Protein AF-A0A2G5SFM8-F1 (afdb_monomer_lite)

InterPro domains:
  IPR007371 Thiamin pyrophosphokinase, catalytic domain [PF04263] (21-108)
  IPR036759 Thiamin pyrophosphokinase, catalytic domain superfamily [G3DSA:3.40.50.10240] (3-116)
  IPR036759 Thiamin pyrophosphokinase, catalytic domain superfamily [SSF63999] (3-112)

Foldseek 3Di:
DDQDEDEQEQDDLVVDDPVSQVVQQPHPAYEYEQLSVVSCVVVVVSHDDHQEYEEQNPNHDPQDDPVPNPSVCVVPVDDPPDHHYYHHDNDPVDDRVVSVVVVVVVVVVVVVVVVD

Radius of gyration: 14.49 Å; chains: 1; bounding box: 35×41×31 Å

Sequence (116 aa):
MSKSVCIWLNGEPTAIGKRAENLWNSAKYRVATDGAINAILKRKESVEWPHVICGDFDSMETGIDPKNAKYVVELFSRPSSIIFRLLHLPDQNHTDLTKTIQWCLEQLSENQARKF

pLDDT: mean 76.02, std 16.77, range [35.59, 94.44]

Structure (mmCIF, N/CA/C/O backbone):
data_AF-A0A2G5SFM8-F1
#
_entry.id   AF-A0A2G5SFM8-F1
#
loop_
_atom_site.group_PDB
_atom_site.id
_atom_site.type_symbol
_atom_site.label_atom_id
_atom_site.label_alt_id
_atom_site.label_comp_id
_atom_site.label_asym_id
_atom_site.label_entity_id
_atom_site.label_seq_id
_atom_site.pdbx_PDB_ins_code
_atom_site.C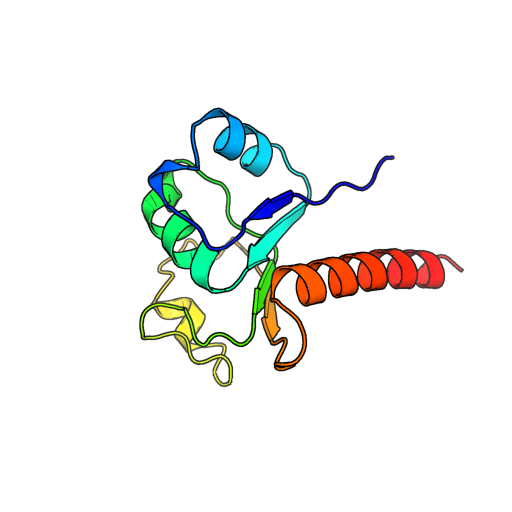artn_x
_atom_site.Cartn_y
_atom_site.Cartn_z
_atom_site.occupancy
_atom_site.B_iso_or_equiv
_atom_site.auth_seq_id
_atom_site.auth_comp_id
_atom_site.auth_asym_id
_atom_site.auth_atom_id
_atom_site.pdbx_PDB_model_num
ATOM 1 N N . MET A 1 1 ? -10.623 -15.555 9.984 1.00 47.78 1 MET A N 1
ATOM 2 C CA . MET A 1 1 ? -10.656 -14.119 9.619 1.00 47.78 1 MET A CA 1
ATOM 3 C C . MET A 1 1 ? -9.998 -13.958 8.263 1.00 47.78 1 MET A C 1
ATOM 5 O O . MET A 1 1 ? -8.881 -14.444 8.112 1.00 47.78 1 MET A O 1
ATOM 9 N N . SER A 1 2 ? -10.660 -13.316 7.299 1.00 57.69 2 SER A N 1
ATOM 10 C CA . SER A 1 2 ? -9.994 -12.903 6.061 1.00 57.69 2 SER A CA 1
ATOM 11 C C . SER A 1 2 ? -8.913 -11.871 6.398 1.00 57.69 2 SER A C 1
ATOM 13 O O . SER A 1 2 ? -9.138 -10.953 7.191 1.00 57.69 2 SER A O 1
ATOM 15 N N . LYS A 1 3 ? -7.713 -12.056 5.847 1.00 79.69 3 LYS A N 1
ATOM 16 C CA . LYS A 1 3 ? -6.657 -11.043 5.885 1.00 79.69 3 LYS A CA 1
ATOM 17 C C . LYS A 1 3 ? -6.768 -10.252 4.585 1.00 79.69 3 LYS A C 1
ATOM 19 O O . LYS A 1 3 ? -6.728 -10.846 3.514 1.00 79.69 3 LYS A O 1
ATOM 24 N N . SER A 1 4 ? -6.958 -8.944 4.685 1.00 86.50 4 SER A N 1
ATOM 25 C CA . SER A 1 4 ? -7.078 -8.039 3.540 1.00 86.50 4 SER A CA 1
ATOM 26 C C . SER A 1 4 ? -6.083 -6.899 3.692 1.00 86.50 4 SER A C 1
ATOM 28 O O . SER A 1 4 ? -5.939 -6.354 4.789 1.00 86.50 4 SER A O 1
ATOM 30 N N . VAL A 1 5 ? -5.450 -6.516 2.591 1.00 91.69 5 VAL A N 1
ATOM 31 C CA . VAL A 1 5 ? -4.579 -5.344 2.503 1.00 91.69 5 VAL A CA 1
ATOM 32 C C . VAL A 1 5 ? -5.161 -4.374 1.483 1.00 91.69 5 VAL A C 1
ATOM 34 O O . VAL A 1 5 ? -5.663 -4.797 0.443 1.00 91.69 5 VAL A O 1
ATOM 37 N N . CYS A 1 6 ? -5.125 -3.083 1.795 1.00 94.44 6 CYS A N 1
ATOM 38 C CA . CYS A 1 6 ? -5.424 -2.024 0.840 1.00 94.44 6 CYS A CA 1
ATOM 39 C C . CYS A 1 6 ? -4.106 -1.373 0.420 1.00 94.44 6 CYS A C 1
ATOM 41 O O . CYS A 1 6 ? -3.342 -0.926 1.278 1.00 94.44 6 CYS A O 1
ATOM 43 N N . ILE A 1 7 ? -3.830 -1.374 -0.885 1.00 94.12 7 ILE A N 1
ATOM 44 C CA . ILE A 1 7 ? -2.600 -0.831 -1.461 1.00 94.12 7 ILE A CA 1
ATOM 45 C C . ILE A 1 7 ? -2.961 0.433 -2.239 1.00 94.12 7 ILE A C 1
ATOM 47 O O . ILE A 1 7 ? -3.804 0.382 -3.134 1.00 94.12 7 ILE A O 1
ATOM 51 N N . TRP A 1 8 ? -2.329 1.554 -1.899 1.00 93.19 8 TRP A N 1
ATOM 52 C CA . TRP A 1 8 ? -2.465 2.814 -2.624 1.00 93.19 8 TRP A CA 1
ATOM 53 C C . TRP A 1 8 ? -1.285 2.976 -3.576 1.00 93.19 8 TRP A C 1
ATOM 55 O O . TRP A 1 8 ? -0.137 3.006 -3.135 1.00 93.19 8 TRP A O 1
ATOM 65 N N . LEU A 1 9 ? -1.587 3.080 -4.870 1.00 91.81 9 LEU A N 1
ATOM 66 C CA . LEU A 1 9 ? -0.604 3.221 -5.940 1.00 91.81 9 LEU A CA 1
ATOM 67 C C . LEU A 1 9 ? -0.333 4.677 -6.310 1.00 91.81 9 LEU A C 1
ATOM 69 O O . LEU A 1 9 ? -1.221 5.526 -6.209 1.00 91.81 9 LEU A O 1
ATOM 73 N N . ASN A 1 10 ? 0.875 4.953 -6.800 1.00 86.88 10 ASN A N 1
ATOM 74 C CA . ASN A 1 10 ? 1.150 6.228 -7.448 1.00 86.88 10 ASN A CA 1
ATOM 75 C C . ASN A 1 10 ? 0.306 6.341 -8.728 1.00 86.88 10 ASN A C 1
ATOM 77 O O . ASN A 1 10 ? 0.312 5.440 -9.567 1.00 86.88 10 ASN A O 1
ATOM 81 N N . GLY A 1 11 ? -0.454 7.421 -8.860 1.00 84.56 11 GLY A N 1
ATOM 82 C CA . GLY A 1 11 ? -1.394 7.601 -9.957 1.00 84.56 11 GLY A CA 1
ATOM 83 C C . GLY A 1 11 ? -2.034 8.980 -9.941 1.00 84.56 11 GLY A C 1
ATOM 84 O O . GLY A 1 11 ? -1.788 9.784 -9.041 1.00 84.56 11 GLY A O 1
ATOM 85 N N . GLU A 1 12 ? -2.866 9.239 -10.948 1.00 82.62 12 GLU A N 1
ATOM 86 C CA . GLU A 1 12 ? -3.527 10.528 -11.136 1.00 82.62 12 GLU A CA 1
ATOM 87 C C . GLU A 1 12 ? -4.309 10.932 -9.867 1.00 82.62 12 GLU A C 1
ATOM 89 O O . GLU A 1 12 ? -5.239 10.220 -9.471 1.00 82.62 12 GLU A O 1
ATOM 94 N N . PRO A 1 13 ? -3.974 12.055 -9.198 1.00 72.44 13 PRO A N 1
ATOM 95 C CA . PRO A 1 13 ? -4.561 12.402 -7.907 1.00 72.44 13 PRO A CA 1
ATOM 96 C C . PRO A 1 13 ? -6.084 12.504 -7.941 1.00 72.44 13 PRO A C 1
ATOM 98 O O . PRO A 1 13 ? -6.732 12.202 -6.942 1.00 72.44 13 PRO A O 1
ATOM 1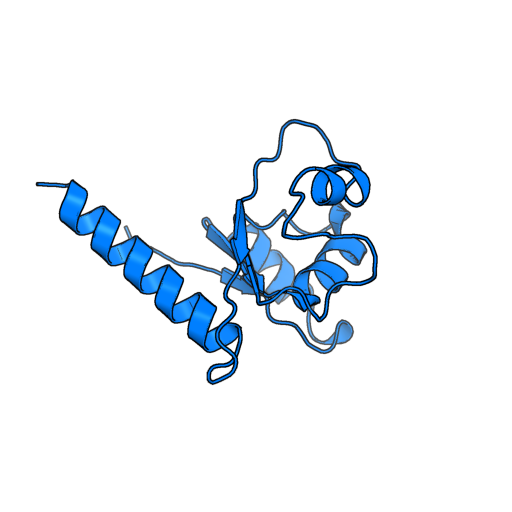01 N N . THR A 1 14 ? -6.666 12.913 -9.066 1.00 80.06 14 THR A N 1
ATOM 102 C CA . THR A 1 14 ? -8.121 13.047 -9.226 1.00 80.06 14 THR A CA 1
ATOM 103 C C . THR A 1 14 ? -8.845 11.703 -9.375 1.00 80.06 14 THR A C 1
ATOM 105 O O . THR A 1 14 ? -10.056 11.642 -9.168 1.00 80.06 14 THR A O 1
ATOM 108 N N . ALA A 1 15 ? -8.120 10.610 -9.643 1.00 80.56 15 ALA A N 1
ATOM 109 C CA . ALA A 1 15 ? -8.691 9.267 -9.752 1.00 80.56 15 ALA A CA 1
ATOM 110 C C . ALA A 1 15 ? -9.160 8.704 -8.398 1.00 80.56 15 ALA A C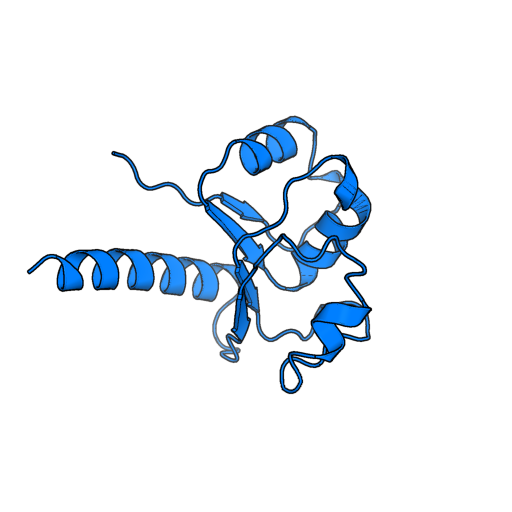 1
ATOM 112 O O . ALA A 1 15 ? -10.024 7.825 -8.348 1.00 80.56 15 ALA A O 1
ATOM 113 N N . ILE A 1 16 ? -8.622 9.216 -7.285 1.00 83.62 16 ILE A N 1
ATOM 114 C CA . ILE A 1 16 ? -9.031 8.809 -5.940 1.00 83.62 16 ILE A CA 1
ATOM 115 C C . ILE A 1 16 ? -10.222 9.655 -5.490 1.00 83.62 16 ILE A C 1
ATOM 117 O O . ILE A 1 16 ? -10.072 10.762 -4.973 1.00 83.62 16 ILE A O 1
ATOM 121 N N . GLY A 1 17 ? -11.421 9.107 -5.682 1.00 86.75 17 GLY A N 1
ATOM 122 C CA . GLY A 1 17 ? -12.658 9.655 -5.126 1.00 86.75 17 GLY A CA 1
ATOM 123 C C . GLY A 1 17 ? -12.973 9.137 -3.716 1.00 86.75 17 GLY A C 1
ATOM 124 O O . GLY A 1 17 ? -12.383 8.167 -3.238 1.00 86.75 17 GLY A O 1
ATOM 125 N N . LYS A 1 18 ? -14.010 9.710 -3.088 1.00 90.00 18 LYS A N 1
ATOM 126 C CA . LYS A 1 18 ? -14.463 9.377 -1.717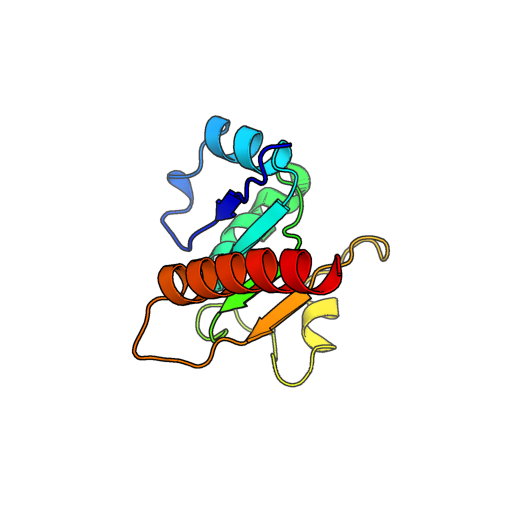 1.00 90.00 18 LYS A CA 1
ATOM 127 C C . LYS A 1 18 ? -14.655 7.882 -1.446 1.00 90.00 18 LYS A C 1
ATOM 129 O O . LYS A 1 18 ? -14.435 7.413 -0.337 1.00 90.00 18 LYS A O 1
ATOM 134 N N . ARG A 1 19 ? -15.079 7.102 -2.447 1.00 90.38 19 ARG A N 1
ATOM 135 C CA . ARG A 1 19 ? -15.265 5.650 -2.285 1.00 90.38 19 ARG A CA 1
ATOM 136 C C . ARG A 1 19 ? -13.942 4.927 -2.015 1.00 90.38 19 ARG A C 1
ATOM 138 O O . ARG A 1 19 ? -13.918 4.017 -1.191 1.00 90.38 19 ARG A O 1
ATOM 145 N N . ALA A 1 20 ? -12.869 5.328 -2.693 1.00 91.06 20 ALA A N 1
ATOM 146 C CA . ALA A 1 20 ? -11.538 4.771 -2.484 1.00 91.06 20 ALA A CA 1
ATOM 147 C C . ALA A 1 20 ? -10.964 5.212 -1.129 1.00 91.06 20 ALA A C 1
ATOM 149 O O . ALA A 1 20 ? -10.415 4.383 -0.410 1.00 91.06 20 ALA A O 1
ATOM 150 N N . GLU A 1 21 ? -11.189 6.468 -0.730 1.00 92.75 21 GLU A N 1
ATOM 151 C CA . GLU A 1 21 ? -10.817 6.973 0.602 1.00 92.75 21 GLU A CA 1
ATOM 152 C C . GLU A 1 21 ? -11.532 6.203 1.724 1.00 92.75 21 GLU A C 1
ATOM 154 O O . GLU A 1 21 ? -10.901 5.763 2.682 1.00 92.75 21 GLU A O 1
ATOM 159 N N . ASN A 1 22 ? -12.834 5.942 1.577 1.00 93.56 22 ASN A N 1
ATOM 160 C CA . ASN A 1 22 ? -13.591 5.143 2.543 1.00 93.56 22 ASN A CA 1
ATOM 161 C C . ASN A 1 22 ? -13.061 3.705 2.640 1.00 93.56 22 ASN A C 1
ATOM 163 O O . ASN A 1 22 ? -12.928 3.167 3.741 1.00 93.56 22 ASN A O 1
ATOM 167 N N . LEU A 1 23 ? -12.735 3.084 1.498 1.00 93.50 23 LEU A N 1
ATOM 168 C CA . LEU A 1 23 ? -12.136 1.749 1.474 1.00 93.50 23 LEU A CA 1
ATOM 169 C C . LEU A 1 23 ? -10.797 1.749 2.218 1.00 93.50 23 LEU A C 1
ATOM 171 O O . LEU A 1 23 ? -10.580 0.902 3.083 1.00 93.50 23 LEU A O 1
ATOM 175 N N . TRP A 1 24 ? -9.947 2.729 1.926 1.00 94.44 24 TRP A N 1
ATOM 176 C CA . TRP A 1 24 ? -8.659 2.920 2.575 1.00 94.44 24 TRP A CA 1
ATOM 177 C C . TRP A 1 24 ? -8.792 3.085 4.094 1.00 94.44 24 TRP A C 1
ATOM 179 O O . TRP A 1 24 ? -8.174 2.335 4.851 1.00 94.44 24 TRP A O 1
ATOM 189 N N . ASN A 1 25 ? -9.663 3.984 4.552 1.00 93.56 25 ASN A N 1
ATOM 190 C CA . ASN A 1 25 ? -9.874 4.253 5.977 1.00 93.56 25 ASN A CA 1
ATOM 191 C C . ASN A 1 25 ? -10.427 3.029 6.722 1.00 93.56 25 ASN A C 1
ATOM 193 O O . ASN A 1 25 ? -10.016 2.746 7.846 1.00 93.56 25 ASN A O 1
ATOM 197 N N . SER A 1 26 ? -11.302 2.250 6.078 1.00 93.19 26 SER A N 1
ATOM 198 C CA . SER A 1 26 ? -11.850 1.012 6.653 1.00 93.19 26 SER A CA 1
ATOM 199 C C . SER A 1 26 ? -10.863 -0.166 6.659 1.00 93.19 26 SER A C 1
ATOM 201 O O . SER A 1 26 ? -11.096 -1.174 7.334 1.00 93.19 26 SER A O 1
ATOM 203 N N . ALA A 1 27 ? -9.764 -0.074 5.905 1.00 92.12 27 ALA A N 1
ATOM 204 C CA . ALA A 1 27 ? -8.820 -1.169 5.763 1.00 92.12 27 ALA A CA 1
ATOM 205 C C . ALA A 1 27 ? -8.017 -1.383 7.051 1.00 92.12 27 ALA A C 1
ATOM 207 O O . ALA A 1 27 ? -7.366 -0.476 7.562 1.00 92.12 27 ALA A O 1
ATOM 208 N N . LYS A 1 28 ? -7.986 -2.629 7.536 1.00 89.75 28 LYS A N 1
ATOM 209 C CA . LYS A 1 28 ? -7.189 -3.017 8.715 1.00 89.75 28 LYS A CA 1
ATOM 210 C C . LYS A 1 28 ? -5.683 -2.928 8.486 1.00 89.75 28 LYS A C 1
ATOM 212 O O . LYS A 1 28 ? -4.926 -2.825 9.443 1.00 89.75 28 LYS A O 1
ATOM 217 N N . TYR A 1 29 ? -5.255 -3.021 7.230 1.00 90.19 29 TYR A N 1
ATOM 218 C CA . TYR A 1 29 ? -3.860 -2.909 6.843 1.00 90.19 29 TYR A CA 1
ATOM 219 C C . TYR A 1 29 ? -3.752 -2.124 5.540 1.00 90.19 29 TYR A C 1
ATOM 221 O O . TYR A 1 29 ? -4.482 -2.385 4.583 1.00 90.19 29 TYR A O 1
ATOM 229 N N . ARG A 1 30 ? -2.858 -1.140 5.541 1.00 92.94 30 ARG A N 1
ATOM 230 C CA . ARG A 1 30 ? -2.744 -0.086 4.530 1.00 92.94 30 ARG A CA 1
ATOM 231 C C . ARG A 1 30 ? -1.291 0.036 4.124 1.00 92.94 30 ARG A C 1
ATOM 233 O O . ARG A 1 30 ? -0.448 0.250 4.998 1.00 92.94 30 ARG A O 1
ATOM 240 N N . VAL A 1 31 ? -1.027 -0.081 2.834 1.00 92.94 31 VAL A N 1
ATOM 241 C CA . VAL A 1 31 ? 0.314 0.028 2.268 1.00 92.94 31 VAL A CA 1
ATOM 242 C C . VAL A 1 31 ? 0.285 1.086 1.176 1.00 92.94 31 VAL A C 1
ATOM 244 O O . VAL A 1 31 ? -0.588 1.054 0.313 1.00 92.94 31 VAL A O 1
ATOM 247 N N . ALA A 1 32 ? 1.195 2.047 1.235 1.00 91.25 32 ALA A N 1
ATOM 248 C CA . ALA A 1 32 ? 1.372 3.046 0.187 1.00 91.25 32 ALA A CA 1
ATOM 249 C C . ALA A 1 32 ? 2.622 2.701 -0.624 1.00 91.25 32 ALA A C 1
ATOM 251 O O . ALA A 1 32 ? 3.648 2.361 -0.039 1.00 91.25 32 ALA A O 1
ATOM 252 N N . THR A 1 33 ? 2.552 2.783 -1.948 1.00 89.25 33 THR A N 1
ATOM 253 C CA . THR A 1 33 ? 3.760 2.759 -2.787 1.00 89.25 33 THR A CA 1
ATOM 254 C C . THR A 1 33 ? 4.385 4.147 -2.843 1.00 89.25 33 THR A C 1
ATOM 256 O O . THR A 1 33 ? 3.643 5.118 -2.758 1.00 89.25 33 THR A O 1
ATOM 259 N N . ASP A 1 34 ? 5.691 4.238 -3.055 1.00 82.25 34 ASP A N 1
ATOM 260 C CA . ASP A 1 34 ? 6.514 5.454 -3.081 1.00 82.25 34 ASP A CA 1
ATOM 261 C C . ASP A 1 34 ? 5.760 6.777 -3.349 1.00 82.25 34 ASP A C 1
ATOM 263 O O . ASP A 1 34 ? 5.305 7.454 -2.422 1.00 82.25 34 ASP A O 1
ATOM 267 N N . GLY A 1 35 ? 5.498 7.098 -4.621 1.00 80.69 35 GLY A N 1
ATOM 268 C CA . GLY A 1 35 ? 4.842 8.351 -5.014 1.00 80.69 35 GLY A CA 1
ATOM 269 C C . GLY A 1 35 ? 3.388 8.514 -4.543 1.00 80.69 35 GLY A C 1
ATOM 270 O O . GLY A 1 35 ? 2.861 9.629 -4.538 1.00 80.69 35 GLY A O 1
ATOM 271 N N . ALA A 1 36 ? 2.729 7.447 -4.072 1.00 87.25 36 ALA A N 1
ATOM 272 C CA . ALA A 1 36 ? 1.385 7.539 -3.494 1.00 87.25 36 ALA A CA 1
ATOM 273 C C . ALA A 1 36 ? 1.372 8.374 -2.208 1.00 87.25 36 ALA A C 1
ATOM 275 O O . ALA A 1 36 ? 0.347 8.977 -1.872 1.00 87.25 36 ALA A O 1
ATOM 276 N N . ILE A 1 37 ? 2.504 8.456 -1.498 1.00 85.38 37 ILE A N 1
ATOM 277 C CA . ILE A 1 37 ? 2.583 9.236 -0.263 1.00 85.38 37 ILE A CA 1
ATOM 278 C C . ILE A 1 37 ? 2.309 10.721 -0.504 1.00 85.38 37 ILE A C 1
ATOM 280 O O . ILE A 1 37 ? 1.663 11.366 0.321 1.00 85.38 37 ILE A O 1
ATOM 284 N N . ASN A 1 38 ? 2.695 11.243 -1.671 1.00 82.94 38 ASN A N 1
ATOM 285 C CA . ASN A 1 38 ? 2.456 12.632 -2.056 1.00 82.94 38 ASN A CA 1
ATOM 286 C C . ASN A 1 38 ? 0.946 12.927 -2.128 1.00 82.94 38 ASN A C 1
ATOM 288 O O . ASN A 1 38 ? 0.475 13.984 -1.700 1.00 82.94 38 ASN A O 1
ATOM 292 N N . ALA A 1 39 ? 0.157 11.971 -2.629 1.00 85.38 39 ALA A N 1
ATOM 293 C CA . ALA A 1 39 ? -1.296 12.090 -2.707 1.00 85.38 39 ALA A CA 1
ATOM 294 C C . ALA A 1 39 ? -1.971 11.975 -1.331 1.00 85.38 39 ALA A C 1
ATOM 296 O O . ALA A 1 39 ? -2.961 12.672 -1.084 1.00 85.38 39 ALA A O 1
ATOM 297 N N . ILE A 1 40 ? -1.438 11.124 -0.449 1.00 86.00 40 ILE A N 1
ATOM 298 C CA . ILE A 1 40 ? -1.912 10.940 0.931 1.00 86.00 40 ILE A CA 1
ATOM 299 C C . ILE A 1 40 ? -1.626 12.190 1.766 1.00 86.00 40 ILE A C 1
ATOM 301 O O . ILE A 1 40 ? -2.503 12.664 2.482 1.00 86.00 40 ILE A O 1
ATOM 305 N N . LEU A 1 41 ? -0.438 12.784 1.627 1.00 82.31 41 LEU A N 1
ATOM 306 C CA . LEU A 1 41 ? -0.056 14.018 2.317 1.00 82.31 41 LEU A CA 1
ATOM 307 C C . LEU A 1 41 ? -1.026 15.169 2.055 1.00 82.31 41 LEU A C 1
ATOM 309 O O . LEU A 1 41 ? -1.457 15.850 2.987 1.00 82.31 41 LEU A O 1
ATOM 313 N N . LYS A 1 42 ? -1.407 15.351 0.787 1.00 84.38 42 LYS A N 1
ATOM 314 C CA . LYS A 1 42 ? -2.383 16.363 0.354 1.00 84.38 42 LYS A CA 1
ATOM 315 C C . LYS A 1 42 ? -3.789 16.109 0.923 1.00 84.38 42 LYS A C 1
ATOM 317 O O . LYS A 1 42 ? -4.620 17.009 0.902 1.00 84.38 42 LYS A O 1
ATOM 322 N N . ARG A 1 43 ? -4.047 14.905 1.446 1.00 86.19 43 ARG A N 1
ATOM 323 C CA . ARG A 1 43 ? -5.327 14.425 1.997 1.00 86.19 43 ARG A CA 1
ATOM 324 C C . ARG A 1 43 ? -5.247 14.043 3.473 1.00 86.19 43 ARG A C 1
ATOM 326 O O . ARG A 1 43 ? -6.135 13.367 3.977 1.00 86.19 43 ARG A O 1
ATOM 333 N N . LYS A 1 44 ? -4.205 14.464 4.191 1.00 80.00 44 LYS A N 1
ATOM 334 C CA . LYS A 1 44 ? -3.921 14.022 5.570 1.00 80.00 44 LYS A CA 1
ATOM 335 C C . LYS A 1 44 ? -5.064 14.220 6.581 1.00 80.00 44 LYS A C 1
ATOM 337 O O . LYS A 1 44 ? -5.019 13.626 7.650 1.00 80.00 44 LYS A O 1
ATOM 342 N N . GLU A 1 45 ? -6.042 15.071 6.270 1.00 84.19 45 GLU A N 1
ATOM 343 C CA . GLU A 1 45 ? -7.233 15.312 7.096 1.00 84.19 45 GLU A CA 1
ATOM 344 C C . GLU A 1 45 ? -8.406 14.374 6.762 1.00 84.19 45 GLU A C 1
ATOM 346 O O . GLU A 1 45 ? -9.283 14.176 7.597 1.00 84.19 45 GLU A O 1
ATOM 351 N N . SER A 1 46 ? -8.439 13.793 5.557 1.00 87.44 46 SER A N 1
ATOM 352 C CA . SER A 1 46 ? -9.524 12.926 5.078 1.00 87.44 46 SER A CA 1
ATOM 353 C C . SER A 1 46 ? -9.152 11.446 5.011 1.00 87.44 46 SER A C 1
ATOM 355 O O . SER A 1 46 ? -10.046 10.594 5.009 1.00 87.44 46 SER A O 1
ATOM 357 N N . VAL A 1 47 ? -7.857 11.119 4.961 1.00 89.75 47 VAL A N 1
ATOM 358 C CA . VAL A 1 47 ? -7.384 9.734 4.888 1.00 89.75 47 VAL A CA 1
ATOM 359 C C . VAL A 1 47 ? -6.481 9.354 6.051 1.00 89.75 47 VAL A C 1
ATOM 361 O O . VAL A 1 47 ? -5.604 10.103 6.477 1.00 89.75 47 VAL A O 1
ATOM 364 N N . GLU A 1 48 ? -6.685 8.132 6.530 1.00 90.44 48 GLU A N 1
ATOM 365 C CA . GLU A 1 48 ? -5.847 7.480 7.522 1.00 90.44 48 GLU A CA 1
ATOM 366 C C . GLU A 1 48 ? -4.433 7.269 6.995 1.00 90.44 48 GLU A C 1
ATOM 368 O O . GLU A 1 48 ? -4.187 7.120 5.796 1.00 90.44 48 GLU A O 1
ATOM 373 N N . TRP A 1 49 ? -3.477 7.170 7.907 1.00 88.25 49 TRP A N 1
ATOM 374 C CA . TRP A 1 49 ? -2.104 6.937 7.495 1.00 88.25 49 TRP A CA 1
ATOM 375 C C . TRP A 1 49 ? -1.824 5.477 7.122 1.00 88.25 49 TRP A C 1
ATOM 377 O O . TRP A 1 49 ? -2.370 4.558 7.750 1.00 88.25 49 TRP A O 1
ATOM 387 N N . PRO A 1 50 ? -0.956 5.236 6.118 1.00 89.50 50 PRO A N 1
ATOM 388 C CA . PRO A 1 50 ? -0.454 3.904 5.831 1.00 89.50 50 PRO A CA 1
ATOM 389 C C . PRO A 1 50 ? 0.296 3.326 7.031 1.00 89.50 50 PRO A C 1
ATOM 391 O O . PRO A 1 50 ? 0.944 4.039 7.797 1.00 89.50 50 PRO A O 1
ATOM 394 N N . HIS A 1 51 ? 0.241 2.004 7.149 1.00 88.69 51 HIS A N 1
ATOM 395 C CA . HIS A 1 51 ? 1.055 1.256 8.101 1.00 88.69 51 HIS A CA 1
ATOM 396 C C . HIS A 1 51 ? 2.467 1.029 7.549 1.00 88.69 51 HIS A C 1
ATOM 398 O O . HIS A 1 51 ? 3.426 0.946 8.318 1.00 88.69 51 HIS A O 1
ATOM 404 N N . VAL A 1 52 ? 2.591 0.923 6.222 1.00 88.00 52 VAL A N 1
ATOM 405 C CA . VAL A 1 52 ? 3.858 0.711 5.514 1.00 88.00 52 VAL A CA 1
ATOM 406 C C . VAL A 1 52 ? 3.908 1.573 4.260 1.00 88.00 52 VAL A C 1
ATOM 408 O O . VAL A 1 52 ? 2.899 1.714 3.569 1.00 88.00 52 VAL A O 1
ATOM 411 N N . ILE A 1 53 ? 5.080 2.127 3.973 1.00 87.44 53 ILE A N 1
ATOM 412 C CA . ILE A 1 53 ? 5.397 2.798 2.712 1.00 87.44 53 ILE A CA 1
ATOM 413 C C . ILE A 1 53 ? 6.490 1.977 2.023 1.00 87.44 53 ILE A C 1
ATOM 415 O O . ILE A 1 53 ? 7.520 1.702 2.639 1.00 87.44 53 ILE A O 1
ATOM 419 N N . CYS A 1 54 ? 6.244 1.567 0.782 1.00 86.06 54 CYS A N 1
ATOM 420 C CA . CYS A 1 54 ? 7.089 0.659 0.012 1.00 86.06 54 CYS A CA 1
ATOM 421 C C . CYS A 1 54 ? 7.587 1.330 -1.269 1.00 86.06 54 CYS A C 1
ATOM 423 O O . CYS A 1 54 ? 6.779 1.892 -2.003 1.00 86.06 54 CYS A O 1
ATOM 425 N N . GLY A 1 55 ? 8.871 1.202 -1.584 1.00 80.38 55 GLY A N 1
ATOM 426 C CA . GLY A 1 55 ? 9.419 1.714 -2.841 1.00 80.38 55 GLY A CA 1
ATOM 427 C C . GLY A 1 55 ? 10.937 1.743 -2.860 1.00 80.38 55 GLY A C 1
ATOM 428 O O . GLY A 1 55 ? 11.585 1.417 -1.864 1.00 80.38 55 GLY A O 1
ATOM 429 N N . ASP A 1 56 ? 11.504 2.120 -3.996 1.00 74.12 56 ASP A N 1
ATOM 430 C CA . ASP A 1 56 ? 12.910 2.530 -4.121 1.00 74.12 56 ASP A CA 1
ATOM 431 C C . ASP A 1 56 ? 13.140 3.994 -3.705 1.00 74.12 56 ASP A C 1
ATOM 433 O O . ASP A 1 56 ? 14.283 4.378 -3.457 1.00 74.12 56 ASP A O 1
ATOM 437 N N . PHE A 1 57 ? 12.055 4.750 -3.502 1.00 73.38 57 PHE A N 1
ATOM 438 C CA . PHE A 1 57 ? 12.054 6.099 -2.941 1.00 73.38 57 PHE A CA 1
ATOM 439 C C . PHE A 1 57 ? 12.631 7.167 -3.877 1.00 73.38 57 PHE A C 1
ATOM 441 O O . PHE A 1 57 ? 13.135 8.192 -3.412 1.00 73.38 57 PHE A O 1
ATOM 448 N N . ASP A 1 58 ? 12.552 6.936 -5.187 1.00 70.69 58 ASP A N 1
ATOM 449 C CA . ASP A 1 58 ? 13.022 7.856 -6.225 1.00 70.69 58 ASP A CA 1
ATOM 450 C C . ASP A 1 58 ? 11.961 8.887 -6.665 1.00 70.69 58 ASP A C 1
ATOM 452 O O . ASP A 1 58 ? 12.300 9.921 -7.247 1.00 70.69 58 ASP A O 1
ATOM 456 N N . SER A 1 59 ? 10.689 8.638 -6.336 1.00 64.12 59 SER A N 1
ATOM 457 C CA . SER A 1 59 ? 9.515 9.382 -6.807 1.00 64.12 59 SER A CA 1
ATOM 458 C C . SER A 1 59 ? 8.867 10.256 -5.722 1.00 64.12 59 SER A C 1
ATOM 460 O O . SER A 1 59 ? 7.851 10.922 -5.960 1.00 64.12 59 SER A O 1
ATOM 462 N N . MET A 1 60 ? 9.421 10.273 -4.510 1.00 64.12 60 MET A N 1
ATOM 463 C CA . MET A 1 60 ? 8.985 11.160 -3.428 1.00 64.12 60 MET A CA 1
ATOM 464 C C . MET A 1 60 ? 9.495 12.589 -3.630 1.00 64.12 60 MET A C 1
ATOM 466 O O . MET A 1 60 ? 10.660 12.814 -3.953 1.00 64.12 60 MET A O 1
ATOM 470 N N . GLU A 1 61 ? 8.624 13.579 -3.400 1.00 60.19 61 GLU A N 1
ATOM 471 C CA . GLU A 1 61 ? 9.033 14.986 -3.441 1.00 60.19 61 GLU A CA 1
ATOM 472 C C . GLU A 1 61 ? 10.112 15.249 -2.363 1.00 60.19 61 GLU A C 1
ATOM 474 O O . GLU A 1 61 ? 10.032 14.766 -1.232 1.00 60.19 61 GLU A O 1
ATOM 479 N N . THR A 1 62 ? 11.162 15.976 -2.757 1.00 50.91 62 THR A N 1
ATOM 480 C CA . THR A 1 62 ? 12.457 16.144 -2.072 1.00 50.91 62 THR A CA 1
ATOM 481 C C . THR A 1 62 ? 12.389 16.313 -0.547 1.00 50.91 62 THR A C 1
ATOM 483 O O . THR A 1 62 ? 11.767 17.249 -0.049 1.00 50.91 62 THR A O 1
ATOM 486 N N . GLY A 1 63 ? 13.141 15.467 0.175 1.00 51.03 63 GLY A N 1
ATOM 487 C CA . GLY A 1 63 ? 13.455 15.598 1.610 1.00 51.03 63 GLY A CA 1
ATOM 488 C C . GLY A 1 63 ? 13.373 14.293 2.422 1.00 51.03 63 GLY A C 1
ATOM 489 O O . GLY A 1 63 ? 13.595 14.306 3.630 1.00 51.03 63 GLY A O 1
ATOM 490 N N . ILE A 1 64 ? 13.074 13.161 1.779 1.00 51.03 64 ILE A N 1
ATOM 491 C CA . ILE A 1 64 ? 13.040 11.837 2.410 1.00 51.03 64 ILE A CA 1
ATOM 492 C C . ILE A 1 64 ? 14.337 11.108 2.052 1.00 51.03 64 ILE A C 1
ATOM 494 O O . ILE A 1 64 ? 14.490 10.633 0.935 1.00 51.03 64 ILE A O 1
ATOM 498 N N . ASP A 1 65 ? 15.288 11.038 2.986 1.00 51.12 65 ASP A N 1
ATOM 499 C CA . ASP A 1 65 ? 16.479 10.195 2.833 1.00 51.12 65 ASP A CA 1
ATOM 500 C C . ASP A 1 65 ? 16.186 8.793 3.405 1.00 51.12 65 ASP A C 1
ATOM 502 O O . ASP A 1 65 ? 16.098 8.640 4.629 1.00 51.12 65 ASP A O 1
ATOM 506 N N . PRO A 1 66 ? 16.047 7.746 2.572 1.00 49.88 66 PRO A N 1
ATOM 507 C CA . PRO A 1 66 ? 15.781 6.392 3.052 1.00 49.88 66 PRO A CA 1
ATOM 508 C C . PRO A 1 66 ? 16.950 5.785 3.844 1.00 49.88 66 PRO A C 1
ATOM 510 O O . PRO A 1 66 ? 16.737 4.844 4.611 1.00 49.88 66 PRO A O 1
ATOM 513 N N . LYS A 1 67 ? 18.174 6.323 3.719 1.00 48.12 67 LYS A N 1
ATOM 514 C CA . LYS A 1 67 ? 19.334 5.920 4.536 1.00 48.12 67 LYS A CA 1
ATOM 515 C C . LYS A 1 67 ? 19.319 6.572 5.916 1.00 48.12 67 LYS A C 1
ATOM 517 O O . LYS A 1 67 ? 19.871 6.016 6.861 1.00 48.12 67 LYS A O 1
ATOM 522 N N . ASN A 1 68 ? 18.648 7.714 6.046 1.00 44.78 68 ASN A N 1
ATOM 523 C CA . ASN A 1 68 ? 18.484 8.446 7.291 1.00 44.78 68 ASN A CA 1
ATOM 524 C C . ASN A 1 68 ? 16.992 8.574 7.607 1.00 44.78 68 ASN A C 1
ATOM 526 O O . ASN A 1 68 ? 16.402 9.641 7.442 1.00 44.78 68 ASN A O 1
ATOM 530 N N . ALA A 1 69 ? 16.406 7.507 8.167 1.00 43.81 69 ALA A N 1
ATOM 531 C CA . ALA A 1 69 ? 15.017 7.445 8.652 1.00 43.81 69 ALA A CA 1
ATOM 532 C C . ALA A 1 69 ? 14.581 8.643 9.537 1.00 43.81 69 ALA A C 1
ATOM 534 O O . ALA A 1 69 ? 13.396 8.850 9.781 1.00 43.81 69 ALA A O 1
ATOM 535 N N . LYS A 1 70 ? 15.546 9.442 10.004 1.00 35.59 70 LYS A N 1
ATOM 536 C CA . LYS A 1 70 ? 15.397 10.690 10.749 1.00 35.59 70 LYS A CA 1
ATOM 537 C C . LYS A 1 70 ? 14.786 11.846 9.931 1.00 35.59 70 LYS A C 1
ATOM 539 O O . LYS A 1 70 ? 13.977 12.576 10.487 1.00 35.59 70 LYS A O 1
ATOM 544 N N . TYR A 1 71 ? 15.095 11.986 8.636 1.00 36.41 71 TYR A N 1
ATOM 545 C CA . TYR A 1 71 ? 14.569 13.081 7.788 1.00 36.41 71 TYR A CA 1
ATOM 546 C C . TYR A 1 71 ? 13.116 12.865 7.348 1.00 36.41 71 TYR A C 1
ATOM 548 O O . TYR A 1 71 ? 12.365 13.814 7.136 1.00 36.41 71 TYR A O 1
ATOM 556 N N . VAL A 1 72 ? 12.687 11.603 7.318 1.00 49.00 72 VAL A N 1
ATOM 557 C CA . VAL A 1 72 ? 11.291 11.215 7.090 1.00 49.00 72 VAL A CA 1
ATOM 558 C C . VAL A 1 72 ? 10.386 11.827 8.171 1.00 49.00 72 VAL A C 1
ATOM 560 O O . VAL A 1 72 ? 9.276 12.265 7.888 1.00 49.00 72 VAL A O 1
ATOM 563 N N . VAL A 1 73 ? 10.866 11.908 9.415 1.00 46.31 73 VAL A N 1
ATOM 564 C CA . VAL A 1 73 ? 10.092 12.417 10.557 1.00 46.31 73 VAL A CA 1
ATOM 565 C C . VAL A 1 73 ? 9.863 13.935 10.476 1.00 46.31 73 VAL A C 1
ATOM 567 O O . VAL A 1 73 ? 8.820 14.405 10.922 1.00 46.31 73 VAL A O 1
ATOM 570 N N . GLU A 1 74 ? 10.780 14.702 9.875 1.00 42.00 74 GLU A N 1
ATOM 571 C CA . GLU A 1 74 ? 10.666 16.170 9.775 1.00 42.00 74 GLU A CA 1
ATOM 572 C C . GLU A 1 74 ? 9.679 16.631 8.690 1.00 42.00 74 GLU A C 1
ATOM 574 O O . GLU A 1 74 ? 8.847 17.504 8.953 1.00 42.00 74 GLU A O 1
ATOM 579 N N . LEU A 1 75 ? 9.699 16.015 7.499 1.00 49.53 75 LEU A N 1
ATOM 580 C CA . LEU A 1 75 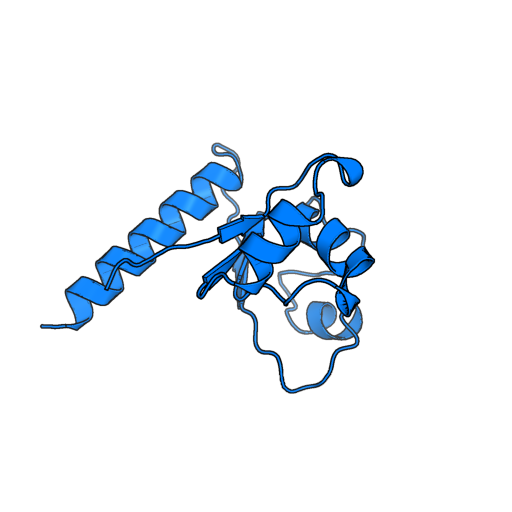? 8.731 16.321 6.429 1.00 49.53 75 LEU A CA 1
ATOM 581 C C . LEU A 1 75 ? 7.294 15.995 6.836 1.00 49.53 75 LEU A C 1
ATOM 583 O O . LEU A 1 75 ? 6.339 16.678 6.461 1.00 49.53 75 LEU A O 1
ATOM 587 N N . PHE A 1 76 ? 7.138 14.948 7.636 1.00 54.94 76 PHE A N 1
ATOM 588 C CA . PHE A 1 76 ? 5.861 14.510 8.150 1.00 54.94 76 PHE A CA 1
ATOM 589 C C . PHE A 1 76 ? 5.651 15.039 9.563 1.00 54.94 76 PHE A C 1
ATOM 591 O O . PHE A 1 76 ? 5.452 14.235 10.465 1.00 54.94 76 PHE A O 1
ATOM 598 N N . SER A 1 77 ? 5.666 16.367 9.750 1.00 49.09 77 SER A N 1
ATOM 599 C CA . SER A 1 77 ? 5.227 17.032 10.990 1.00 49.09 77 SER A CA 1
ATOM 600 C C . SER A 1 77 ? 3.892 16.435 11.457 1.00 49.09 77 SER A C 1
ATOM 602 O O . SER A 1 77 ? 2.819 16.784 10.957 1.00 49.09 77 SER A O 1
ATOM 604 N N . ARG A 1 78 ? 3.961 15.447 12.350 1.00 58.97 78 ARG A N 1
ATOM 605 C CA . ARG A 1 78 ? 2.854 14.552 12.695 1.00 58.97 78 ARG A CA 1
ATOM 606 C C . ARG A 1 78 ? 2.776 14.378 14.199 1.00 58.97 78 ARG A C 1
ATOM 608 O O . ARG A 1 78 ? 3.795 14.473 14.880 1.00 58.97 78 ARG A O 1
ATOM 615 N N . PRO A 1 79 ? 1.579 14.074 14.725 1.00 53.28 79 PRO A N 1
ATOM 616 C CA . PRO A 1 79 ? 1.449 13.681 16.116 1.00 53.28 79 PRO A CA 1
ATOM 617 C C . PRO A 1 79 ? 2.289 12.421 16.368 1.00 53.28 79 PRO A C 1
ATOM 619 O O . PRO A 1 79 ? 2.155 11.432 15.644 1.00 53.28 79 PRO A O 1
ATOM 622 N N . SER A 1 80 ? 3.126 12.454 17.410 1.00 54.16 80 SER A N 1
ATOM 623 C CA . SER A 1 80 ? 4.110 11.425 17.801 1.00 54.16 80 SER A CA 1
ATOM 624 C C . SER A 1 80 ? 3.549 10.017 18.071 1.00 54.16 80 SER A C 1
ATOM 626 O O . SER A 1 80 ? 4.280 9.135 18.511 1.00 54.16 80 SER A O 1
ATOM 628 N N . SER A 1 81 ? 2.257 9.788 17.837 1.00 53.56 81 SER A N 1
ATOM 629 C CA . SER A 1 81 ? 1.533 8.558 18.158 1.00 53.56 81 SER A CA 1
ATOM 630 C C . SER A 1 81 ? 1.291 7.639 16.956 1.00 53.56 81 SER A C 1
ATOM 632 O O . SER A 1 81 ? 0.799 6.531 17.156 1.00 53.56 81 SER A O 1
ATOM 634 N N . ILE A 1 82 ? 1.611 8.050 15.719 1.00 59.84 82 ILE A N 1
ATOM 635 C CA . ILE A 1 82 ? 1.419 7.187 14.541 1.00 59.84 82 ILE A CA 1
ATOM 636 C C . ILE A 1 82 ? 2.744 6.564 14.099 1.00 59.84 82 ILE A C 1
ATOM 638 O O . ILE A 1 82 ? 3.633 7.245 13.594 1.00 59.84 82 ILE A O 1
ATOM 642 N N . ILE A 1 83 ? 2.834 5.243 14.241 1.00 66.12 83 ILE A N 1
ATOM 643 C CA . ILE A 1 83 ? 3.986 4.439 13.829 1.00 66.12 83 ILE A CA 1
ATOM 644 C C . ILE A 1 83 ? 3.702 3.858 12.440 1.00 66.12 83 ILE A C 1
ATOM 646 O O . ILE A 1 83 ? 2.721 3.139 12.257 1.00 66.12 83 ILE A O 1
ATOM 650 N N . PHE A 1 84 ? 4.572 4.135 11.472 1.00 75.69 84 PHE A N 1
ATOM 651 C CA . PHE A 1 84 ? 4.578 3.489 10.157 1.00 75.69 84 PHE A CA 1
ATOM 652 C C . PHE A 1 84 ? 5.977 2.944 9.857 1.00 75.69 84 PHE A C 1
ATOM 654 O O . PHE A 1 84 ? 6.964 3.389 10.445 1.00 75.69 84 PHE A O 1
ATOM 661 N N . ARG A 1 85 ? 6.067 1.956 8.965 1.00 82.62 85 ARG A N 1
ATOM 662 C CA . ARG A 1 85 ? 7.343 1.381 8.517 1.00 82.62 85 ARG A CA 1
ATOM 663 C C . ARG A 1 85 ? 7.688 1.868 7.116 1.00 82.62 85 ARG A C 1
ATOM 665 O O . ARG A 1 85 ? 6.818 1.918 6.254 1.00 82.62 85 ARG A O 1
ATOM 672 N N . LEU A 1 86 ? 8.961 2.171 6.892 1.00 81.12 86 LEU A N 1
ATOM 673 C CA . LEU A 1 86 ? 9.516 2.350 5.554 1.00 81.12 86 LEU A CA 1
ATOM 674 C C . LEU A 1 86 ? 10.135 1.033 5.107 1.00 81.12 86 LEU A C 1
ATOM 676 O O . LEU A 1 86 ? 10.932 0.448 5.843 1.00 81.12 86 LEU A O 1
ATOM 680 N N . LEU A 1 87 ? 9.775 0.580 3.914 1.00 83.75 87 LEU A N 1
ATOM 681 C CA . LEU A 1 87 ? 10.329 -0.611 3.298 1.00 83.75 87 LEU A CA 1
ATOM 682 C C . LEU A 1 87 ? 10.994 -0.237 1.977 1.00 83.75 87 LEU A C 1
ATOM 684 O O . LEU A 1 87 ? 10.321 0.048 0.989 1.00 83.75 87 LEU A O 1
ATOM 688 N N . HIS A 1 88 ? 12.324 -0.262 1.983 1.00 82.12 88 HIS A N 1
ATOM 689 C CA . HIS A 1 88 ? 13.116 -0.025 0.787 1.00 82.12 88 HIS A CA 1
ATOM 690 C C . HIS A 1 88 ? 13.138 -1.280 -0.092 1.00 82.12 88 HIS A C 1
ATOM 692 O O . HIS A 1 88 ? 13.576 -2.343 0.353 1.00 82.12 88 HIS A O 1
ATOM 698 N N . LEU A 1 89 ? 12.670 -1.150 -1.331 1.00 81.75 89 LEU A N 1
ATOM 699 C CA . LEU A 1 89 ? 12.567 -2.218 -2.325 1.00 81.75 89 LEU A CA 1
ATOM 700 C C . LEU A 1 89 ? 13.380 -1.820 -3.571 1.00 81.75 89 LEU A C 1
ATOM 702 O O . LEU A 1 89 ? 12.795 -1.344 -4.545 1.00 81.75 89 LEU A O 1
ATOM 706 N N . PRO A 1 90 ? 14.716 -2.009 -3.557 1.00 76.94 90 PRO A N 1
ATOM 707 C CA . PRO A 1 90 ? 15.630 -1.442 -4.556 1.00 76.94 90 PRO A CA 1
ATOM 708 C C . PRO A 1 90 ? 15.582 -2.128 -5.925 1.00 76.94 90 PRO A C 1
ATOM 710 O O . PRO A 1 90 ? 16.243 -1.676 -6.855 1.00 76.94 90 PRO A O 1
ATOM 713 N N . ASP A 1 91 ? 14.861 -3.242 -6.050 1.00 81.00 91 ASP A N 1
ATOM 714 C CA . ASP A 1 91 ? 14.769 -3.979 -7.304 1.00 81.00 91 ASP A CA 1
ATOM 715 C C . ASP A 1 91 ? 14.127 -3.123 -8.407 1.00 81.00 91 ASP A C 1
ATOM 717 O O . ASP A 1 91 ? 13.037 -2.575 -8.237 1.00 81.00 91 ASP A O 1
ATOM 721 N N . GLN A 1 92 ? 14.831 -3.028 -9.532 1.00 81.00 92 GLN A N 1
ATOM 722 C CA . GLN A 1 92 ? 14.462 -2.234 -10.705 1.00 81.00 92 GLN A CA 1
ATOM 723 C C . GLN A 1 92 ? 13.853 -3.089 -11.824 1.00 81.00 92 GLN A C 1
ATOM 725 O O . GLN A 1 92 ? 13.371 -2.558 -12.821 1.00 81.00 92 GLN A O 1
ATOM 730 N N . ASN A 1 93 ? 13.855 -4.418 -11.678 1.00 90.38 93 ASN A N 1
ATOM 731 C CA . ASN A 1 93 ? 13.267 -5.323 -12.670 1.00 90.38 93 ASN A CA 1
ATOM 732 C C . ASN A 1 93 ? 11.757 -5.512 -12.470 1.00 90.38 93 ASN A C 1
ATOM 734 O O . ASN A 1 93 ? 11.086 -6.086 -13.328 1.00 90.38 93 ASN A O 1
ATOM 738 N N . HIS A 1 94 ? 11.221 -5.034 -11.346 1.00 86.75 94 HIS A N 1
ATOM 739 C CA . HIS A 1 94 ? 9.819 -5.169 -10.984 1.00 86.75 94 HIS A CA 1
ATOM 740 C C . HIS A 1 94 ? 9.239 -3.834 -10.525 1.00 86.75 94 HIS A C 1
ATOM 742 O O . HIS A 1 94 ? 9.879 -3.050 -9.828 1.00 86.75 94 HIS A O 1
ATOM 748 N N . THR A 1 95 ? 7.977 -3.602 -10.881 1.00 86.75 95 THR A N 1
ATOM 749 C CA . THR A 1 95 ? 7.237 -2.411 -10.455 1.00 86.75 95 THR A CA 1
ATOM 750 C C . THR A 1 95 ? 7.012 -2.406 -8.944 1.00 86.75 95 THR A C 1
ATOM 752 O O . THR A 1 95 ? 6.918 -3.466 -8.317 1.00 86.75 95 THR A O 1
ATOM 755 N N . ASP A 1 96 ? 6.818 -1.226 -8.351 1.00 81.12 96 ASP A N 1
ATOM 756 C CA . ASP A 1 96 ? 6.519 -1.106 -6.917 1.00 81.12 96 ASP A CA 1
ATOM 757 C C . ASP A 1 96 ? 5.289 -1.894 -6.487 1.00 81.12 96 ASP A C 1
ATOM 759 O O . ASP A 1 96 ? 5.276 -2.461 -5.394 1.00 81.12 96 ASP A O 1
ATOM 763 N N . LEU A 1 97 ? 4.274 -1.997 -7.352 1.00 88.94 97 LEU A N 1
ATOM 764 C CA . LEU A 1 97 ? 3.115 -2.847 -7.091 1.00 88.94 97 LEU A CA 1
ATOM 765 C C . LEU A 1 97 ? 3.532 -4.308 -6.909 1.00 88.94 97 LEU A C 1
ATOM 767 O O . LEU A 1 97 ? 3.120 -4.949 -5.944 1.00 88.94 97 LEU A O 1
ATOM 771 N N . THR A 1 98 ? 4.352 -4.824 -7.825 1.00 90.56 98 THR A N 1
ATOM 772 C CA . THR A 1 98 ? 4.795 -6.223 -7.814 1.00 90.56 98 THR A CA 1
ATOM 773 C C . THR A 1 98 ? 5.609 -6.514 -6.558 1.00 90.56 98 THR A C 1
ATOM 775 O O . THR A 1 98 ? 5.279 -7.439 -5.815 1.00 90.56 98 THR A O 1
ATOM 778 N N . LYS A 1 99 ? 6.594 -5.658 -6.259 1.00 86.69 99 LYS A N 1
ATOM 779 C CA . LYS A 1 99 ? 7.437 -5.765 -5.058 1.00 86.69 99 LYS A CA 1
ATOM 780 C C . LYS A 1 99 ? 6.592 -5.678 -3.776 1.00 86.69 99 LYS A C 1
ATOM 782 O O . LYS A 1 99 ? 6.780 -6.456 -2.844 1.00 86.69 99 LYS A O 1
ATOM 787 N N . THR A 1 100 ? 5.598 -4.786 -3.751 1.00 89.06 100 THR A N 1
ATOM 788 C CA . THR A 1 100 ? 4.680 -4.616 -2.612 1.00 89.06 100 THR A CA 1
ATOM 789 C C . THR A 1 100 ? 3.783 -5.834 -2.395 1.00 89.06 100 THR A C 1
ATOM 791 O O . THR A 1 100 ? 3.617 -6.271 -1.254 1.00 89.06 100 THR A O 1
ATOM 794 N N . ILE A 1 101 ? 3.198 -6.397 -3.460 1.00 91.44 101 ILE A N 1
ATOM 795 C CA . ILE A 1 101 ? 2.368 -7.608 -3.371 1.00 91.44 101 ILE A CA 1
ATOM 796 C C . ILE A 1 101 ? 3.213 -8.785 -2.890 1.00 91.44 101 ILE A C 1
ATOM 798 O O . ILE A 1 101 ? 2.786 -9.491 -1.976 1.00 91.44 101 ILE A O 1
ATOM 802 N N . GLN A 1 102 ? 4.404 -8.974 -3.465 1.00 90.56 102 GLN A N 1
ATOM 803 C CA . GLN A 1 102 ? 5.318 -10.040 -3.062 1.00 90.56 102 GLN A CA 1
ATOM 804 C C . GLN A 1 102 ? 5.637 -9.950 -1.567 1.00 90.56 102 GLN A C 1
ATOM 806 O O . GLN A 1 102 ? 5.413 -10.912 -0.834 1.00 90.56 102 GLN A O 1
ATOM 811 N N . TRP A 1 103 ? 6.037 -8.769 -1.094 1.00 89.25 103 TRP A N 1
ATOM 812 C CA . TRP A 1 103 ? 6.303 -8.557 0.324 1.00 89.25 103 TRP A CA 1
ATOM 813 C C . TRP A 1 103 ? 5.069 -8.831 1.198 1.00 89.25 103 TRP A C 1
ATOM 815 O O . TRP A 1 103 ? 5.167 -9.490 2.234 1.00 89.25 103 TRP A O 1
ATOM 825 N N . CYS A 1 104 ? 3.877 -8.385 0.780 1.00 88.06 104 CYS A N 1
ATOM 826 C CA . CYS A 1 104 ? 2.643 -8.672 1.516 1.00 88.06 104 CYS A CA 1
ATOM 827 C C . CYS A 1 104 ? 2.396 -10.185 1.647 1.00 88.06 104 CYS A C 1
ATOM 829 O O . CYS A 1 104 ? 1.966 -10.639 2.707 1.00 88.06 104 CYS A O 1
ATOM 831 N N . LEU A 1 105 ? 2.666 -10.966 0.597 1.00 88.44 105 LEU A N 1
ATOM 832 C CA . LEU A 1 105 ? 2.522 -12.424 0.609 1.00 88.44 105 LEU A CA 1
ATOM 833 C C . LEU A 1 105 ? 3.556 -13.098 1.522 1.00 88.44 105 LEU A C 1
ATOM 835 O O . LEU A 1 105 ? 3.191 -13.991 2.288 1.00 88.44 105 LEU A O 1
ATOM 839 N N . GLU A 1 106 ? 4.805 -12.635 1.514 1.00 87.12 106 GLU A N 1
ATOM 840 C CA . GLU A 1 106 ? 5.867 -13.117 2.411 1.00 87.12 106 GLU A CA 1
ATOM 841 C C . GLU A 1 106 ? 5.527 -12.846 3.885 1.00 87.12 106 GLU A C 1
ATOM 843 O O . GLU A 1 106 ? 5.626 -13.728 4.737 1.00 87.12 106 GLU A O 1
ATOM 848 N N . GLN A 1 107 ? 4.993 -11.664 4.203 1.00 81.38 107 GLN A N 1
ATOM 849 C CA . GLN A 1 107 ? 4.526 -11.370 5.562 1.00 81.38 107 GLN A CA 1
ATOM 850 C C . GLN A 1 107 ? 3.351 -12.259 5.985 1.00 81.38 107 GLN A C 1
ATOM 852 O O . GLN A 1 107 ? 3.171 -12.548 7.173 1.00 81.38 107 GLN A O 1
ATOM 857 N N . LEU A 1 108 ? 2.514 -12.698 5.044 1.00 76.44 108 LEU A N 1
ATOM 858 C CA . LEU A 1 108 ? 1.426 -13.624 5.343 1.00 76.44 108 LEU A CA 1
ATOM 859 C C . LEU A 1 108 ? 1.947 -15.027 5.667 1.00 76.44 108 LEU A C 1
ATOM 861 O O . LEU A 1 108 ? 1.418 -15.628 6.610 1.00 76.44 108 LEU A O 1
ATOM 865 N N . SER A 1 109 ? 2.954 -15.514 4.936 1.00 72.56 109 SER A N 1
ATOM 866 C CA . SER A 1 109 ? 3.543 -16.847 5.115 1.00 72.56 109 SER A CA 1
ATOM 867 C C . SER A 1 109 ? 4.440 -16.930 6.355 1.00 72.56 109 SER A C 1
ATOM 869 O O . SER A 1 109 ? 4.289 -17.858 7.150 1.00 72.56 109 SER A O 1
ATOM 871 N N . GLU A 1 110 ? 5.279 -15.926 6.625 1.00 66.44 110 GLU A N 1
ATOM 872 C CA . GLU A 1 110 ? 6.111 -15.872 7.841 1.00 66.44 110 GLU A CA 1
ATOM 873 C C . GLU A 1 110 ? 5.260 -15.875 9.120 1.00 66.44 110 GLU A C 1
ATOM 875 O O . GLU A 1 110 ? 5.560 -16.565 10.096 1.00 66.44 110 GLU A O 1
ATOM 880 N N . ASN A 1 111 ? 4.137 -15.152 9.107 1.00 58.94 111 ASN A N 1
ATOM 881 C CA . ASN A 1 111 ? 3.190 -15.133 10.223 1.00 58.94 111 ASN A CA 1
ATOM 882 C C . ASN A 1 111 ? 2.375 -16.431 10.366 1.00 58.94 111 ASN A C 1
ATOM 884 O O . ASN A 1 111 ? 1.681 -16.601 11.371 1.00 58.94 111 ASN A O 1
ATOM 888 N N . GLN A 1 112 ? 2.387 -17.316 9.366 1.00 56.78 112 GLN A N 1
ATOM 889 C CA . GLN A 1 112 ? 1.862 -18.679 9.485 1.00 56.78 112 GLN A CA 1
ATOM 890 C C . GLN A 1 112 ? 2.934 -19.627 10.033 1.00 56.78 112 GLN A C 1
ATOM 892 O O . GLN A 1 112 ? 2.618 -20.436 10.899 1.00 56.78 112 GLN A O 1
ATOM 897 N N . ALA A 1 113 ? 4.189 -19.481 9.601 1.00 52.94 113 ALA A N 1
ATOM 898 C CA . ALA A 1 113 ? 5.311 -20.291 10.074 1.00 52.94 113 ALA A CA 1
ATOM 899 C C . ALA A 1 113 ? 5.620 -20.075 11.567 1.00 52.94 113 ALA A C 1
ATOM 901 O O . ALA A 1 113 ? 5.913 -21.031 12.271 1.00 52.94 113 ALA A O 1
ATOM 902 N N . ARG A 1 114 ? 5.472 -18.847 12.085 1.00 50.06 114 ARG A N 1
ATOM 903 C CA . ARG A 1 114 ? 5.668 -18.519 13.517 1.00 50.06 114 ARG A CA 1
ATOM 904 C C . ARG A 1 114 ? 4.552 -19.001 14.459 1.00 50.06 114 ARG A C 1
ATOM 906 O O . ARG A 1 114 ? 4.566 -18.653 15.635 1.00 50.06 114 ARG A O 1
ATOM 913 N N . LYS A 1 115 ? 3.539 -19.710 13.950 1.00 48.97 115 LYS A N 1
ATOM 914 C CA . LYS A 1 115 ? 2.434 -20.262 14.758 1.00 48.97 115 LYS A CA 1
ATOM 915 C C . LYS A 1 115 ? 2.632 -21.730 15.153 1.00 48.97 115 LYS A C 1
ATOM 917 O O . LYS A 1 115 ? 1.706 -22.313 15.715 1.00 48.97 115 LYS A O 1
ATOM 922 N N . PHE A 1 116 ? 3.802 -22.289 14.865 1.00 37.97 116 PHE A N 1
ATOM 923 C CA . PHE A 1 116 ? 4.263 -23.611 15.284 1.00 37.97 116 PHE A CA 1
ATOM 924 C C . PHE A 1 116 ? 5.523 -23.454 16.136 1.00 37.97 116 PHE A C 1
ATOM 926 O O . PHE A 1 116 ? 5.772 -24.365 16.952 1.00 37.97 116 PHE A O 1
#

Secondary structure (DSSP, 8-state):
-----EEEPS--GGG--HHHHHHHHH-SSEEEETTHHHHHHTTTTTSPPPSEEEE-SSSS-S---TT-HHHHHHHT---TT---EEEE---SSS-HHHHHHHHHHHHHHHHHHTT-

Organism: NCBI:txid1611254

=== Feature glossary ===
The features interleaved in this record are:

— What the protein is —

Sequence gives the chain of amino acids in standard one-letter code (A=alanine, C=cysteine, …, Y=tyrosine), read N→C. It is the only feature that is directly encoded by the gene; all structural features are derived from the folded form of this sequence.

Database cross-references. InterPro integrates a dozen domain/family signature databases into unified entries with residue-range hits. GO terms attach function/process/location labels with evidence codes. CATH codes position the fold in a four-level structural taxonomy. Organism is the NCBI-taxonomy species name.

— Where its atoms are —

Atomic coordinates in PDBx/mmCIF format — the same representation the Protein Data Bank distributes. Each line of the _atom_site loop places one backbone atom in Cartesian space (units: ångströms, origin: arbitrary).

The six renders are orthographic views along the three Cartesian axes in both directions. Representation (cartoon, sticks, or surface) and color scheme (sequence-rainbow or by-chain) vary across proteins so the training set covers all the common visualization conventions.

— Local backbone conformation —

Eight-state secondary structure (DSSP): H is the canonical α-helix, G the tighter 3₁₀-helix, I the wider π-helix; E/B are β-structure, T and S are turns and bends, and '-' is everything else. DSSP derives these from the pattern of main-chain N–H···O=C hydrogen bonds, not from the sequence.

P-SEA three-state annotation labels each residue as helix, strand, or coil based purely on the geometry of the Cα trace. It serves as a fallback when the full backbone (and thus DSSP) is unavailable.

The φ/ψ torsion pair specifies the backbone conformation at each residue. φ rotates about the N–Cα bond, ψ about the Cα–C bond. Steric clashes forbid most of the (φ, ψ) plane — the allowed regions (α-helix basin, β-sheet basin, left-handed helix) are the Ramachandran-allowed regions.

— Global shape and packing —

The geometric summary reports three shape descriptors. Rg (radius of gyration) measures how spread out the Cα atoms are about their centre of mass; compact globular proteins have small Rg, elongated or unfolded ones large. Cα contacts (<8 Å, |i−j|>4) count long-range residue pairs in spatial proximity — high for tightly packed folds, near zero for rods or random coil. The bounding-box extents give the protein's footprint along x, y, z in Å.

Solvent-accessible surface area (SASA) is the area in Å² traced out by the centre of a 1.4 Å probe sphere (a water molecule) rolled over the protein's van der Waals surface (Shrake–Rupley / Lee–Richards construction). Buried res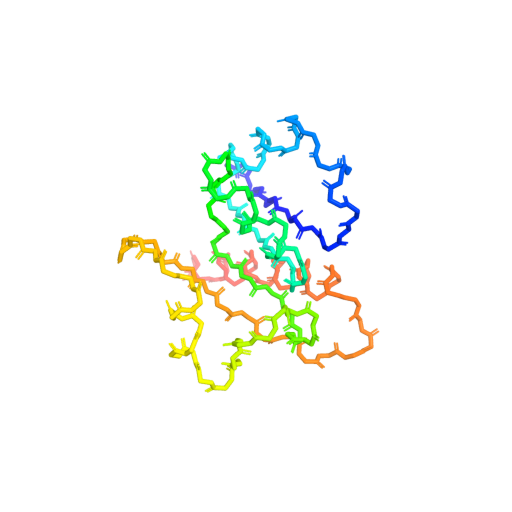idues have near-zero SASA; fully exposed residues can exceed 200 Å². The total SASA scales roughly with the number of surface residues.

The contact map is a binary N×N matrix image: pixel (i, j) is dark where Cα_i and Cα_j are within 8 Å and |i−j|>4. Because the |i−j|>4 filter removes local helical contacts, off-diagonal stripes parallel to the main diagonal indicate parallel β-sheets; stripes perpendicular to it indicate antiparallel β-sheets. The Ramachandran plot scatters every residue's (φ, ψ) pair against the sterically allowed regions. The PAE heatmap renders the predicted-aligned-error matrix.

— Structural neighborhood —

3Di is Foldseek's structural alphabet. Each residue is assigned one of twenty discrete states based on how its Cα sits relative to its spatial (not sequential) neighbors. Aligning 3Di strings finds structural homologs roughly as well as full 3D superposition, but orders of magnitude faster.

Nearest PDB neighbors are the top structural matches found by Foldseek when searching this structure against the entire Protein Data Bank. Each hit reports a TM-score (0 to 1; >0.5 almost always implies the same fold) and an E-value. These are *structural* homologs — they may share no detectable sequence similarity.

— Confidence and disorder —

For AlphaFold models, the B-factor field carries pLDDT — the model's own estimate of local accuracy on a 0–100 scale. Regions with pLDDT<50 should be treated as essentially unmodeled; they often correspond to intrinsically disordered segments.

Crystallographic B-factors measure how much each atom's electron density is smeared out, in Å². They rise in mobile loops and surface residues and fall in the buried interior. In AlphaFold models this column is repurposed to hold pLDDT instead.

Predicted aligned error is AlphaFold's pairwise confidence. Unlike pLDDT (per-residue), PAE is per-residue-pair and captures whether two parts of the structure are correctly placed relative to each other. Units are ångströms of expected positional error.